Protein AF-A0A9D6M4R2-F1 (afdb_monomer_lite)

Structure (mmCIF, N/CA/C/O backbone):
data_AF-A0A9D6M4R2-F1
#
_entry.id   AF-A0A9D6M4R2-F1
#
loop_
_atom_site.group_PDB
_atom_site.id
_atom_site.type_symbol
_atom_site.label_atom_id
_atom_site.label_alt_id
_atom_site.label_comp_id
_atom_site.label_asym_id
_atom_site.label_entity_id
_atom_site.label_seq_id
_atom_site.pdbx_PDB_ins_code
_atom_site.Cartn_x
_atom_site.Cartn_y
_atom_site.Cartn_z
_atom_site.occupancy
_atom_site.B_iso_or_equiv
_atom_site.auth_seq_id
_atom_site.auth_comp_id
_atom_site.auth_asym_id
_atom_site.auth_atom_id
_atom_site.pdbx_PDB_model_num
ATOM 1 N N . MET A 1 1 ? 14.853 1.951 -10.591 1.00 81.69 1 MET A N 1
ATOM 2 C CA . MET A 1 1 ? 13.492 1.369 -10.501 1.00 81.69 1 MET A CA 1
ATOM 3 C C . MET A 1 1 ? 13.069 0.911 -9.108 1.00 81.69 1 MET A C 1
ATOM 5 O O . MET A 1 1 ? 12.331 1.663 -8.495 1.00 81.69 1 MET A O 1
ATOM 9 N N . LYS A 1 2 ? 13.509 -0.232 -8.540 1.00 88.00 2 LYS A N 1
ATOM 10 C CA . LYS A 1 2 ? 13.062 -0.677 -7.189 1.00 88.00 2 LYS A CA 1
ATOM 11 C C . LYS A 1 2 ? 13.119 0.432 -6.128 1.00 88.00 2 LYS A C 1
ATOM 13 O O . LYS A 1 2 ? 12.142 0.707 -5.442 1.00 88.00 2 LYS A O 1
ATOM 18 N N . HIS A 1 3 ? 14.270 1.096 -6.029 1.00 89.25 3 HIS A N 1
ATOM 19 C CA . HIS A 1 3 ? 14.482 2.197 -5.088 1.00 89.25 3 HIS A CA 1
ATOM 20 C C . HIS A 1 3 ? 13.618 3.433 -5.385 1.00 89.25 3 HIS A C 1
ATOM 22 O O . HIS A 1 3 ? 13.295 4.173 -4.463 1.00 89.25 3 HIS A O 1
ATOM 28 N N . GLU A 1 4 ? 13.246 3.671 -6.643 1.00 90.94 4 GLU A N 1
ATOM 29 C CA . GLU A 1 4 ? 12.355 4.775 -7.027 1.00 90.94 4 GLU A CA 1
ATOM 30 C C . GLU A 1 4 ? 10.909 4.467 -6.643 1.00 90.94 4 GLU A C 1
ATOM 32 O O . GLU A 1 4 ? 10.258 5.321 -6.051 1.00 90.94 4 GLU A O 1
ATOM 37 N N . ILE A 1 5 ? 10.449 3.231 -6.879 1.00 91.38 5 ILE A N 1
ATOM 38 C CA . ILE A 1 5 ? 9.123 2.760 -6.453 1.00 91.38 5 ILE A CA 1
ATOM 39 C C . ILE A 1 5 ? 8.982 2.912 -4.935 1.00 91.38 5 ILE A C 1
ATOM 41 O O . ILE A 1 5 ? 8.021 3.510 -4.462 1.00 91.38 5 ILE A O 1
ATOM 45 N N . ILE A 1 6 ? 9.973 2.446 -4.165 1.00 92.94 6 ILE A N 1
ATOM 46 C CA . ILE A 1 6 ? 9.955 2.581 -2.701 1.00 92.94 6 ILE A CA 1
ATOM 47 C C . ILE A 1 6 ? 9.925 4.057 -2.289 1.00 92.94 6 ILE A C 1
ATOM 49 O O . ILE A 1 6 ? 9.091 4.432 -1.473 1.00 92.94 6 ILE A O 1
ATOM 53 N N . LYS A 1 7 ? 10.778 4.910 -2.873 1.00 94.56 7 LYS A N 1
ATOM 54 C CA . LYS A 1 7 ? 10.796 6.351 -2.559 1.00 94.56 7 LYS A CA 1
ATOM 55 C C . LYS A 1 7 ? 9.470 7.050 -2.854 1.00 94.56 7 LYS A C 1
ATOM 57 O O . LYS A 1 7 ? 9.140 8.010 -2.167 1.00 94.56 7 LYS A O 1
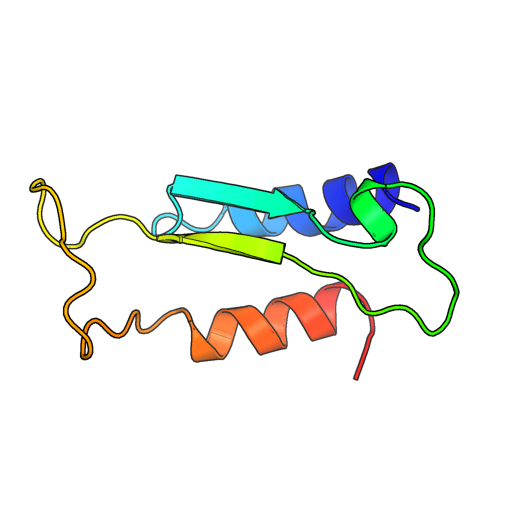ATOM 62 N N . LEU A 1 8 ? 8.746 6.603 -3.876 1.00 94.44 8 LEU A N 1
ATOM 63 C CA . LEU A 1 8 ? 7.467 7.182 -4.270 1.00 94.44 8 LEU A CA 1
ATOM 64 C C . LEU A 1 8 ? 6.321 6.721 -3.364 1.00 94.44 8 LEU A C 1
ATOM 66 O O . LEU A 1 8 ? 5.500 7.536 -2.951 1.00 94.44 8 LEU A O 1
ATOM 70 N N . LEU A 1 9 ? 6.281 5.428 -3.035 1.00 94.38 9 LEU A N 1
ATOM 71 C CA . LEU A 1 9 ? 5.202 4.837 -2.244 1.00 94.38 9 LEU A CA 1
ATOM 72 C C . LEU A 1 9 ? 5.378 5.044 -0.735 1.00 94.38 9 LEU A C 1
ATOM 74 O O . LEU A 1 9 ? 4.389 5.125 -0.010 1.00 94.38 9 LEU A O 1
ATOM 78 N N . GLN A 1 10 ? 6.612 5.162 -0.242 1.00 95.19 10 GLN A N 1
ATOM 79 C CA . GLN A 1 10 ? 6.890 5.299 1.190 1.00 95.19 10 GLN A CA 1
ATOM 80 C C . GLN A 1 10 ? 6.137 6.481 1.842 1.00 95.19 10 GLN A C 1
ATOM 82 O O . GLN A 1 10 ? 5.428 6.238 2.817 1.00 95.19 10 GLN A O 1
ATOM 87 N N . PRO A 1 11 ? 6.164 7.721 1.305 1.00 96.00 11 PRO A N 1
ATOM 88 C CA . PRO A 1 11 ? 5.439 8.844 1.908 1.00 96.00 11 PRO A CA 1
ATOM 89 C C . PRO A 1 11 ? 3.913 8.694 1.888 1.00 96.00 11 PRO A C 1
ATOM 91 O O . PRO A 1 11 ? 3.224 9.384 2.639 1.00 96.00 11 PRO A O 1
ATOM 94 N N . TYR A 1 12 ? 3.374 7.861 0.993 1.00 95.00 12 TYR A N 1
ATOM 95 C CA . TYR A 1 12 ? 1.948 7.549 0.944 1.00 95.00 12 TYR A CA 1
ATOM 96 C C . TYR A 1 12 ? 1.571 6.605 2.091 1.00 95.00 12 TYR A C 1
ATOM 98 O O . TYR A 1 12 ? 0.682 6.928 2.877 1.00 95.00 12 TYR A O 1
ATOM 106 N N . PHE A 1 13 ? 2.304 5.499 2.250 1.00 95.25 13 PHE A N 1
ATOM 107 C CA . PHE A 1 13 ? 2.057 4.534 3.325 1.00 95.25 13 PHE A CA 1
ATOM 108 C C . PHE A 1 13 ? 2.347 5.103 4.720 1.00 95.25 13 PHE A C 1
ATOM 110 O O . PHE A 1 13 ? 1.617 4.801 5.656 1.00 95.25 13 PHE A O 1
ATOM 117 N N . GLU A 1 14 ? 3.342 5.984 4.870 1.00 94.69 14 GLU A N 1
ATOM 118 C CA . GLU A 1 14 ? 3.643 6.649 6.151 1.00 94.69 14 GLU A CA 1
ATOM 119 C C . GLU A 1 14 ? 2.507 7.555 6.659 1.00 94.69 14 GLU A C 1
ATOM 121 O O . GLU A 1 14 ? 2.452 7.858 7.847 1.00 94.69 14 GLU A O 1
ATOM 126 N N . LYS A 1 15 ? 1.592 7.992 5.782 1.00 94.62 15 LYS A N 1
ATOM 127 C CA . LYS A 1 15 ? 0.433 8.831 6.145 1.00 94.62 15 LYS A CA 1
ATOM 128 C C . LYS A 1 15 ? -0.832 8.024 6.456 1.00 94.62 15 LYS A C 1
ATOM 130 O O . LYS A 1 15 ? -1.865 8.620 6.756 1.00 94.62 15 LYS A O 1
ATOM 135 N N . ARG A 1 16 ? -0.786 6.696 6.328 1.00 93.12 16 ARG A N 1
ATOM 136 C CA . ARG A 1 16 ? -1.937 5.800 6.490 1.00 93.12 16 ARG A CA 1
ATOM 137 C C . ARG A 1 16 ? -1.901 5.141 7.868 1.00 93.12 16 ARG A C 1
ATOM 139 O O . ARG A 1 16 ? -1.195 4.162 8.079 1.00 93.12 16 ARG A O 1
ATOM 146 N N . ASP A 1 17 ? -2.707 5.650 8.797 1.00 91.25 17 ASP A N 1
ATOM 147 C CA . ASP A 1 17 ? -2.804 5.120 10.171 1.00 91.25 17 ASP A CA 1
ATOM 148 C C . ASP A 1 17 ? -3.454 3.723 10.256 1.00 91.25 17 ASP A C 1
ATOM 150 O O . ASP A 1 17 ? -3.376 3.038 11.284 1.00 91.25 17 ASP A O 1
ATOM 154 N N . ASP A 1 18 ? -4.129 3.310 9.185 1.00 91.19 18 ASP A N 1
ATOM 155 C CA . ASP A 1 18 ? -4.795 2.020 9.030 1.00 91.19 18 ASP A CA 1
ATOM 156 C C . ASP A 1 18 ? -3.871 0.925 8.475 1.00 91.19 18 ASP A C 1
ATOM 158 O O . ASP A 1 18 ? -4.307 -0.216 8.344 1.00 91.19 18 ASP A O 1
ATOM 162 N N . ILE A 1 19 ? -2.602 1.232 8.184 1.00 92.75 19 ILE A N 1
ATOM 163 C CA . ILE A 1 19 ? -1.617 0.292 7.637 1.00 92.75 19 ILE A CA 1
ATOM 164 C C . ILE A 1 19 ? -0.450 0.147 8.616 1.00 92.75 19 ILE A C 1
ATOM 166 O O . ILE A 1 19 ? 0.145 1.125 9.053 1.00 92.75 19 ILE A O 1
ATOM 170 N N . ILE A 1 20 ? -0.104 -1.095 8.961 1.00 92.19 20 ILE A N 1
ATOM 171 C CA . ILE A 1 20 ? 1.046 -1.397 9.829 1.00 92.19 20 ILE A CA 1
ATOM 172 C C . ILE A 1 20 ? 2.321 -1.538 9.000 1.00 92.19 20 ILE A C 1
ATOM 174 O O . ILE A 1 20 ? 3.399 -1.134 9.433 1.00 92.19 20 ILE A O 1
ATOM 178 N N . MET A 1 21 ? 2.213 -2.164 7.829 1.00 92.81 21 MET A N 1
ATOM 179 C CA . MET A 1 21 ? 3.362 -2.484 6.992 1.00 92.81 21 MET A CA 1
ATOM 180 C C . MET A 1 21 ? 2.939 -2.642 5.535 1.00 92.81 21 MET A C 1
ATOM 182 O O . MET A 1 21 ? 1.881 -3.195 5.249 1.00 92.81 21 MET A O 1
ATOM 186 N N . ALA A 1 22 ? 3.807 -2.223 4.620 1.00 95.00 22 ALA A N 1
ATOM 187 C CA . ALA A 1 22 ? 3.696 -2.515 3.199 1.00 95.00 22 ALA A CA 1
ATOM 188 C C . ALA A 1 22 ? 5.060 -2.954 2.658 1.00 95.00 22 ALA A C 1
ATOM 190 O O . ALA A 1 22 ? 6.096 -2.438 3.087 1.00 95.00 22 ALA A O 1
ATOM 191 N N . PHE A 1 23 ? 5.077 -3.903 1.726 1.00 93.81 23 PHE A N 1
ATOM 192 C CA . PHE A 1 23 ? 6.307 -4.374 1.098 1.00 93.81 23 PHE A CA 1
ATOM 193 C C . PHE A 1 23 ? 6.123 -4.601 -0.400 1.00 93.81 23 PHE A C 1
ATOM 195 O O . PHE A 1 23 ? 5.142 -5.186 -0.856 1.00 93.81 23 PHE A O 1
ATOM 202 N N . LEU A 1 24 ? 7.110 -4.129 -1.162 1.00 94.31 24 LEU A N 1
ATOM 203 C CA . LEU A 1 24 ? 7.237 -4.398 -2.588 1.00 94.31 24 LEU A CA 1
ATOM 204 C C . LEU A 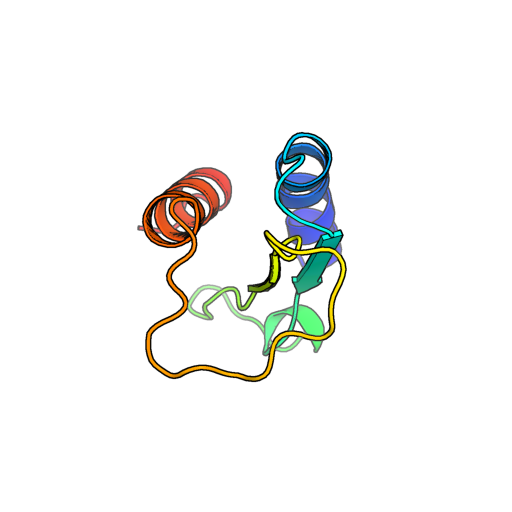1 24 ? 7.731 -5.836 -2.773 1.00 94.31 24 LEU A C 1
ATOM 206 O O . LEU A 1 24 ? 8.788 -6.195 -2.244 1.00 94.31 24 LEU A O 1
ATOM 210 N N . PHE A 1 25 ? 6.999 -6.633 -3.543 1.00 94.00 25 PHE A N 1
ATOM 211 C CA . PHE A 1 25 ? 7.377 -8.001 -3.885 1.00 94.00 25 PHE A CA 1
ATOM 212 C C . PHE A 1 25 ? 7.353 -8.209 -5.407 1.00 94.00 25 PHE A C 1
ATOM 214 O O . PHE A 1 25 ? 7.416 -7.253 -6.182 1.00 94.00 25 PHE A O 1
ATOM 221 N N . GLY A 1 26 ? 7.404 -9.466 -5.845 1.00 92.00 26 GLY A N 1
ATOM 222 C CA . GLY A 1 26 ? 7.310 -9.806 -7.260 1.00 92.00 26 GLY A CA 1
ATOM 223 C C . GLY A 1 26 ? 8.531 -9.403 -8.093 1.00 92.00 26 GLY A C 1
ATOM 224 O O . GLY A 1 26 ? 9.686 -9.440 -7.640 1.00 92.00 26 GLY A O 1
ATOM 225 N N . SER A 1 27 ? 8.271 -9.079 -9.360 1.00 91.69 27 SER A N 1
ATOM 226 C CA . SER A 1 27 ? 9.308 -8.911 -10.387 1.00 91.69 27 SER A CA 1
ATOM 227 C C . SER A 1 27 ? 10.234 -7.720 -10.104 1.00 91.69 27 SER A C 1
ATOM 229 O O . SER A 1 27 ? 11.460 -7.857 -10.182 1.00 91.69 27 SER A O 1
ATOM 231 N N . TRP A 1 28 ? 9.675 -6.581 -9.685 1.00 91.06 28 TRP A N 1
ATOM 232 C CA . TRP A 1 28 ? 10.433 -5.374 -9.339 1.00 91.06 28 TRP A CA 1
ATOM 233 C C . TRP A 1 28 ? 11.243 -5.508 -8.053 1.00 91.06 28 TRP A C 1
ATOM 235 O O . TRP A 1 28 ? 12.294 -4.881 -7.931 1.00 91.06 28 TRP A O 1
ATOM 245 N N . ALA A 1 29 ? 10.804 -6.337 -7.104 1.00 90.56 29 ALA A N 1
ATOM 246 C CA . ALA A 1 29 ? 11.590 -6.619 -5.905 1.00 90.56 29 ALA A CA 1
ATOM 247 C C . ALA A 1 29 ? 12.838 -7.470 -6.199 1.00 90.56 29 ALA A C 1
ATOM 249 O O . ALA A 1 29 ? 13.822 -7.365 -5.459 1.00 90.56 29 ALA A O 1
ATOM 250 N N . SER A 1 30 ? 12.784 -8.267 -7.275 1.00 90.00 30 SER A N 1
ATOM 251 C CA . SER A 1 30 ? 13.817 -9.217 -7.714 1.00 90.00 30 SER A CA 1
ATOM 252 C C . SER A 1 30 ? 14.680 -8.701 -8.876 1.00 90.00 30 SER A C 1
ATOM 254 O O . SER A 1 30 ? 15.350 -9.502 -9.525 1.00 90.00 30 SER A O 1
ATOM 256 N N . ASP A 1 31 ? 14.615 -7.399 -9.183 1.00 85.00 31 ASP A N 1
ATOM 257 C CA . ASP A 1 31 ? 15.314 -6.739 -10.301 1.00 85.00 31 ASP A CA 1
ATOM 258 C C . ASP A 1 31 ? 15.039 -7.360 -11.691 1.00 85.00 31 ASP A C 1
ATOM 260 O O . ASP A 1 31 ? 15.829 -7.220 -12.623 1.00 85.00 31 ASP A O 1
ATOM 264 N N . LYS A 1 32 ? 13.893 -8.037 -11.847 1.00 87.81 32 LYS A N 1
ATOM 265 C CA . LYS A 1 32 ? 13.433 -8.666 -13.100 1.00 87.81 32 LYS A CA 1
ATOM 266 C C . LYS A 1 32 ? 12.278 -7.914 -13.772 1.00 87.81 32 LYS A C 1
ATOM 268 O O . LYS A 1 32 ? 11.765 -8.382 -14.782 1.00 87.81 32 LYS A O 1
ATOM 273 N N . GLY A 1 33 ? 11.845 -6.789 -13.203 1.00 84.00 33 GLY A N 1
ATOM 274 C CA . GLY A 1 33 ? 10.767 -5.969 -13.757 1.00 84.00 33 GLY A CA 1
ATOM 275 C C . GLY A 1 33 ? 11.194 -5.240 -15.036 1.00 84.00 33 GLY A C 1
ATOM 276 O O . GLY A 1 33 ? 12.254 -4.613 -15.077 1.00 84.00 33 GLY A O 1
ATOM 277 N N . GLY A 1 34 ? 10.366 -5.329 -16.076 1.00 83.19 34 GLY A N 1
ATOM 278 C CA . GLY A 1 34 ? 10.481 -4.582 -17.331 1.00 83.19 34 GLY A CA 1
ATOM 279 C C . GLY A 1 34 ? 9.380 -3.528 -17.478 1.00 83.19 34 GLY A C 1
ATOM 280 O O . GLY A 1 34 ? 8.519 -3.402 -16.615 1.00 83.19 34 GLY A O 1
ATOM 281 N N . MET A 1 35 ? 9.381 -2.773 -18.584 1.00 80.81 35 MET A N 1
ATOM 282 C CA . MET A 1 35 ? 8.394 -1.698 -18.816 1.00 80.81 35 MET A CA 1
ATOM 283 C C . MET A 1 35 ? 6.936 -2.173 -18.724 1.00 80.81 35 MET A C 1
ATOM 285 O O . MET A 1 35 ? 6.104 -1.432 -18.217 1.00 80.81 35 MET A O 1
ATOM 289 N N . GLU A 1 36 ? 6.652 -3.407 -19.140 1.00 81.62 36 GLU A N 1
ATOM 290 C CA . GLU A 1 36 ? 5.309 -4.006 -19.085 1.00 81.62 36 GLU A CA 1
ATOM 291 C C . GLU A 1 36 ? 5.044 -4.815 -17.805 1.00 81.62 36 GLU A C 1
ATOM 293 O O . GLU A 1 36 ? 3.987 -5.411 -17.662 1.00 81.62 36 GLU A O 1
ATOM 298 N N . SER A 1 37 ? 6.002 -4.901 -16.875 1.00 85.94 37 SER A N 1
ATOM 299 C CA . SER A 1 37 ? 5.818 -5.685 -15.649 1.00 85.94 37 SER A CA 1
ATOM 300 C C . SER A 1 37 ? 5.049 -4.897 -14.606 1.00 85.94 37 SER A C 1
ATOM 302 O O . SER A 1 37 ? 5.517 -3.824 -14.226 1.00 85.94 37 SER A O 1
ATOM 304 N N . ASP A 1 38 ? 3.962 -5.457 -14.083 1.00 88.62 38 ASP A N 1
ATOM 305 C CA . ASP A 1 38 ? 3.176 -4.903 -12.973 1.00 88.62 38 ASP A CA 1
ATOM 306 C C . ASP A 1 38 ? 4.005 -4.693 -11.701 1.00 88.62 38 ASP A C 1
ATOM 308 O O . ASP A 1 38 ? 5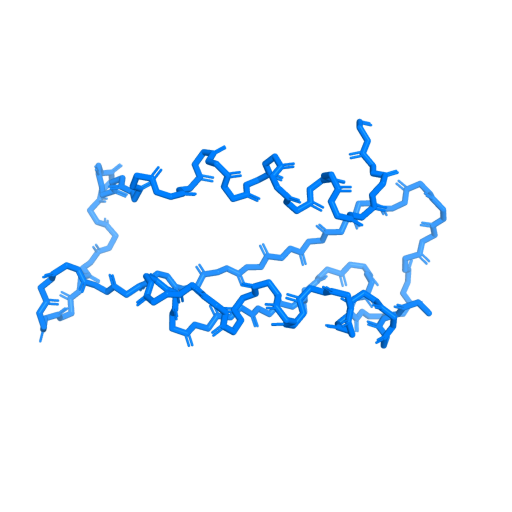.080 -5.275 -11.535 1.00 88.62 38 ASP A O 1
ATOM 312 N N . VAL A 1 39 ? 3.513 -3.831 -10.807 1.00 90.44 39 VAL A N 1
ATOM 313 C CA . VAL A 1 39 ? 4.132 -3.546 -9.506 1.00 90.44 39 VAL A CA 1
ATOM 314 C C . VAL A 1 39 ? 3.325 -4.225 -8.405 1.00 90.44 39 VAL A C 1
ATOM 316 O O . VAL A 1 39 ? 2.227 -3.791 -8.078 1.00 90.44 39 VAL A O 1
ATOM 319 N N . ASP A 1 40 ? 3.906 -5.255 -7.797 1.00 92.69 40 ASP A N 1
ATOM 320 C CA . ASP A 1 40 ? 3.254 -6.030 -6.744 1.00 92.69 40 ASP A CA 1
ATOM 321 C C . ASP A 1 40 ? 3.551 -5.455 -5.349 1.00 92.69 40 ASP A C 1
ATOM 323 O O . ASP A 1 40 ? 4.701 -5.451 -4.892 1.00 92.69 40 ASP A O 1
ATOM 327 N N . VAL A 1 41 ? 2.517 -4.994 -4.639 1.00 93.12 41 VAL A N 1
ATOM 328 C CA . VAL A 1 41 ? 2.631 -4.474 -3.266 1.00 93.12 41 VAL A CA 1
ATOM 329 C C . VAL A 1 41 ? 1.707 -5.244 -2.339 1.00 93.12 41 VAL A C 1
ATOM 331 O O . VAL A 1 41 ? 0.509 -5.342 -2.582 1.00 93.12 41 VAL A O 1
ATOM 334 N N . ALA A 1 42 ? 2.265 -5.785 -1.262 1.00 92.38 42 ALA A N 1
ATOM 335 C CA . ALA A 1 42 ? 1.501 -6.449 -0.218 1.00 92.38 42 ALA A CA 1
ATOM 336 C C . ALA A 1 42 ? 1.392 -5.529 0.996 1.00 92.38 42 ALA A C 1
ATOM 338 O O . ALA A 1 42 ? 2.357 -4.850 1.362 1.00 92.38 42 ALA A O 1
ATOM 339 N N . VAL A 1 43 ? 0.210 -5.504 1.609 1.00 92.25 43 VAL A N 1
ATOM 340 C CA . VAL A 1 43 ? -0.149 -4.560 2.671 1.00 92.25 43 VAL A CA 1
ATOM 341 C C . VAL A 1 43 ? -0.752 -5.311 3.849 1.00 92.25 43 VAL A C 1
ATOM 343 O O . VAL A 1 43 ? -1.669 -6.109 3.688 1.00 92.25 43 VAL A O 1
ATOM 346 N N . TYR A 1 44 ? -0.248 -5.020 5.044 1.00 89.50 44 TYR A N 1
ATOM 347 C CA . TYR A 1 44 ? -0.834 -5.443 6.307 1.00 89.50 44 TYR A CA 1
ATOM 348 C C . TYR A 1 44 ? -1.612 -4.280 6.908 1.00 89.50 44 TYR A C 1
ATOM 350 O O . TYR A 1 44 ? -1.023 -3.302 7.384 1.00 89.50 44 TYR A O 1
ATOM 358 N N . PHE A 1 45 ? -2.936 -4.399 6.905 1.00 88.06 45 PHE A N 1
ATOM 359 C CA . PHE A 1 45 ? -3.803 -3.456 7.594 1.00 88.06 45 PHE A CA 1
ATOM 360 C C . PHE A 1 45 ?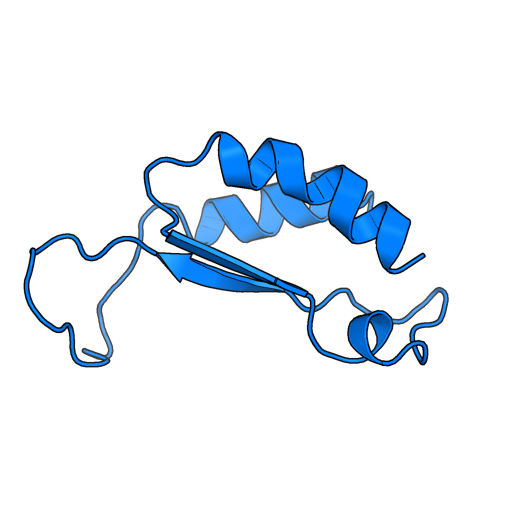 -3.722 -3.635 9.107 1.00 88.06 45 PHE A C 1
ATOM 362 O O . PHE A 1 45 ? -3.404 -4.704 9.631 1.00 88.06 45 PHE A O 1
ATOM 369 N N . LYS A 1 46 ? -4.002 -2.549 9.819 1.00 87.19 46 LYS A N 1
ATOM 370 C CA . LYS A 1 46 ? -4.109 -2.551 11.266 1.00 87.19 46 LYS A CA 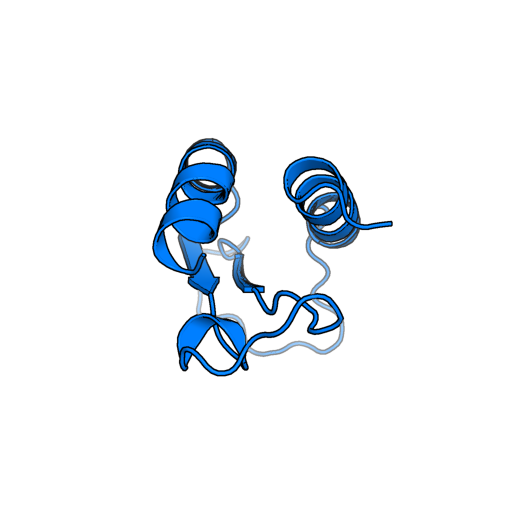1
ATOM 371 C C . LYS A 1 46 ? -5.393 -3.280 11.672 1.00 87.19 46 LYS A C 1
ATOM 373 O O . LYS A 1 46 ? -6.468 -2.819 11.286 1.00 87.19 46 LYS A O 1
ATOM 378 N N . PRO A 1 47 ? -5.303 -4.349 12.484 1.00 82.56 47 PRO A N 1
ATOM 379 C CA . PRO A 1 47 ? -6.477 -5.050 12.985 1.00 82.56 47 PRO A CA 1
ATOM 380 C C . PRO A 1 47 ? -7.447 -4.084 13.665 1.00 82.56 47 PRO A C 1
ATOM 382 O O . PRO A 1 47 ? -7.031 -3.216 14.444 1.00 82.56 47 PRO A O 1
ATOM 385 N N . LYS A 1 48 ? -8.750 -4.241 13.407 1.00 77.69 48 LYS A N 1
ATOM 386 C CA . LYS A 1 48 ? -9.780 -3.409 14.063 1.00 77.69 48 LYS A CA 1
ATOM 387 C C . LYS A 1 48 ? -9.887 -3.752 15.546 1.00 77.69 48 LYS A C 1
ATOM 389 O O . LYS A 1 48 ? -10.271 -2.919 16.367 1.00 77.69 48 LYS A O 1
ATOM 394 N N . THR A 1 49 ? -9.530 -4.984 15.895 1.00 73.69 49 THR A N 1
ATOM 395 C CA . THR A 1 49 ? -9.469 -5.460 17.274 1.00 73.69 49 THR A CA 1
ATOM 396 C C . THR A 1 49 ? -8.017 -5.739 17.645 1.00 73.69 49 THR A C 1
ATOM 398 O O . THR A 1 49 ? -7.259 -6.244 16.833 1.00 73.69 49 THR A O 1
ATOM 401 N N . GLY A 1 50 ? -7.593 -5.446 18.879 1.00 71.12 50 GLY A N 1
ATOM 402 C CA . GLY A 1 50 ? -6.230 -5.755 19.354 1.00 71.12 50 GLY A CA 1
ATOM 403 C C . GLY A 1 50 ? -5.952 -7.256 19.544 1.00 71.12 50 GLY A C 1
ATOM 404 O O . GLY A 1 50 ? -5.203 -7.631 20.442 1.00 71.12 50 GLY A O 1
ATOM 405 N N . ARG A 1 51 ? -6.626 -8.118 18.779 1.00 68.94 51 ARG A N 1
ATOM 406 C CA . ARG A 1 51 ? -6.558 -9.577 18.830 1.00 68.94 51 ARG A CA 1
ATOM 407 C C . ARG A 1 51 ? -5.996 -10.093 17.510 1.00 68.94 51 ARG A C 1
ATOM 409 O O . ARG A 1 51 ? -6.040 -9.401 16.501 1.00 68.94 51 ARG A O 1
ATOM 416 N N . LEU A 1 52 ? -5.478 -11.319 17.536 1.00 68.75 52 LEU A N 1
ATOM 417 C CA . LEU A 1 52 ? -5.099 -12.020 16.316 1.00 68.75 52 LEU A CA 1
ATOM 418 C C . LEU A 1 52 ? -6.362 -12.245 15.476 1.00 68.75 52 LEU A C 1
ATOM 420 O O . LEU A 1 52 ? -7.266 -12.964 15.907 1.00 68.75 52 LEU A O 1
ATOM 424 N N . GLU A 1 53 ? -6.426 -11.601 14.316 1.00 68.81 53 GLU A N 1
ATOM 425 C CA . GLU A 1 53 ? -7.451 -11.868 13.314 1.00 68.81 53 GLU A CA 1
ATOM 426 C C . GLU A 1 53 ? -7.033 -13.129 12.551 1.00 68.81 53 GLU A C 1
ATOM 428 O O . GLU A 1 53 ? -5.901 -13.243 12.078 1.00 68.81 53 GLU A O 1
ATOM 433 N N . TRP A 1 54 ? -7.929 -14.111 12.492 1.00 70.38 54 TRP A N 1
ATOM 434 C CA . TRP A 1 54 ? -7.829 -15.162 11.486 1.00 70.38 54 TRP A CA 1
ATOM 435 C C . TRP A 1 54 ? -8.289 -14.563 10.157 1.00 70.38 54 TRP A C 1
ATOM 437 O O . TRP A 1 54 ? -9.037 -13.585 10.179 1.00 70.38 54 TRP A O 1
ATOM 447 N N . GLU A 1 55 ? -7.857 -15.122 9.024 1.00 63.34 55 GLU A N 1
ATOM 448 C CA . GLU A 1 55 ? -8.478 -14.839 7.722 1.00 63.34 55 GLU A CA 1
ATOM 449 C C . GLU A 1 55 ? -9.944 -15.294 7.783 1.00 63.34 55 GLU A C 1
ATOM 451 O O . GLU A 1 55 ? -10.313 -16.387 7.362 1.00 63.34 55 GLU A O 1
ATOM 456 N N . ASP A 1 56 ? -10.787 -14.477 8.404 1.00 58.19 56 ASP A N 1
ATOM 457 C CA . ASP A 1 56 ? -12.221 -14.564 8.262 1.00 58.19 56 ASP A CA 1
ATOM 458 C C . ASP A 1 56 ? -12.486 -14.126 6.827 1.00 58.19 56 ASP A C 1
ATOM 460 O O . ASP A 1 56 ? -12.123 -13.015 6.434 1.00 58.19 56 ASP A O 1
ATOM 464 N N . ALA A 1 57 ? -13.078 -15.014 6.030 1.00 53.62 57 ALA A N 1
ATOM 465 C CA . ALA A 1 57 ? -13.251 -14.836 4.588 1.00 53.62 57 ALA A CA 1
ATOM 466 C C . ALA A 1 57 ? -14.034 -13.559 4.196 1.00 53.62 57 ALA A C 1
ATOM 468 O O . ALA A 1 57 ? -14.074 -13.203 3.021 1.00 53.62 57 ALA A O 1
ATOM 469 N N . ASP A 1 58 ? -14.615 -12.858 5.176 1.00 57.41 58 ASP A N 1
ATOM 470 C CA . ASP A 1 58 ? -15.416 -11.645 5.016 1.00 57.41 58 ASP A CA 1
ATOM 471 C C . ASP A 1 58 ? -14.785 -10.373 5.623 1.00 57.41 58 ASP A C 1
ATOM 473 O O . ASP A 1 58 ? -15.417 -9.310 5.616 1.00 57.41 58 ASP A O 1
ATOM 477 N N . ALA A 1 59 ? -13.555 -10.427 6.151 1.00 64.62 59 ALA A N 1
ATOM 478 C CA . ALA A 1 59 ? -12.882 -9.250 6.701 1.00 64.62 59 ALA A CA 1
ATOM 479 C C . ALA A 1 59 ? -12.510 -8.257 5.585 1.00 64.62 59 ALA A C 1
ATOM 481 O O . ALA A 1 59 ? -11.462 -8.356 4.954 1.00 64.62 59 ALA A O 1
ATOM 482 N N . ARG A 1 60 ? -13.384 -7.275 5.341 1.00 68.50 60 ARG A N 1
ATOM 483 C CA . ARG A 1 60 ? -13.128 -6.171 4.408 1.00 68.50 60 ARG A CA 1
ATOM 484 C C . ARG A 1 60 ? -12.571 -4.957 5.136 1.00 68.50 60 ARG A C 1
ATOM 486 O O . ARG A 1 60 ? -13.156 -4.463 6.109 1.00 68.50 60 ARG A O 1
ATOM 493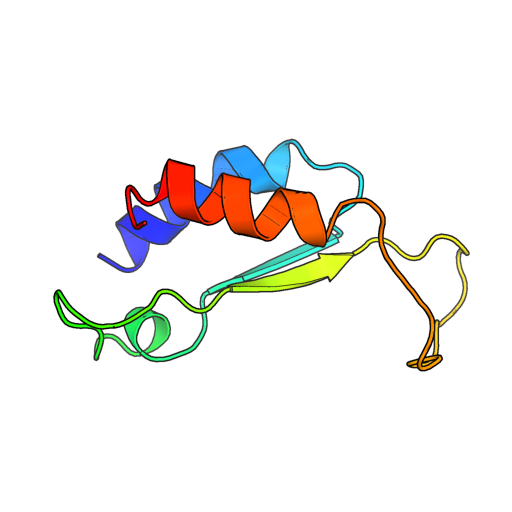 N N . TYR A 1 61 ? -11.463 -4.446 4.617 1.00 77.12 61 TYR A N 1
ATOM 494 C CA . TYR A 1 61 ? -10.907 -3.167 5.026 1.00 77.12 61 TYR A CA 1
ATOM 495 C C . TYR A 1 61 ? -11.426 -2.086 4.082 1.00 77.12 61 TYR A C 1
ATOM 497 O O . TYR A 1 61 ? -11.233 -2.165 2.873 1.00 77.12 61 TYR A O 1
ATOM 505 N N . ASP A 1 62 ? -12.078 -1.058 4.629 1.00 74.75 62 ASP A N 1
ATOM 506 C CA . ASP A 1 62 ? -12.684 0.019 3.827 1.00 74.75 62 ASP A CA 1
ATOM 507 C C . ASP A 1 62 ? -11.648 0.711 2.919 1.00 74.75 62 ASP A C 1
ATOM 509 O O . ASP A 1 62 ? -11.969 1.195 1.835 1.00 74.75 62 ASP A O 1
ATOM 513 N N . GLY A 1 63 ? -10.381 0.707 3.346 1.00 77.38 63 GLY A N 1
ATOM 514 C CA . GLY A 1 63 ? -9.256 1.259 2.604 1.00 77.38 63 GLY A CA 1
ATOM 515 C C . GLY A 1 63 ? -8.760 0.413 1.429 1.00 77.38 63 GLY A C 1
ATOM 516 O O . GLY A 1 63 ? -8.040 0.962 0.604 1.00 77.38 63 GLY A O 1
ATOM 517 N N . GLU A 1 64 ? -9.127 -0.866 1.314 1.00 79.94 64 GLU A N 1
ATOM 518 C CA . GLU A 1 64 ? -8.570 -1.800 0.319 1.00 79.94 64 GLU A CA 1
ATOM 519 C C . GLU A 1 64 ? -8.885 -1.374 -1.122 1.00 79.94 64 GLU A C 1
ATOM 521 O O . GLU A 1 64 ? -7.985 -1.229 -1.949 1.00 79.94 64 GLU A O 1
ATOM 526 N N . ALA A 1 65 ? -10.157 -1.076 -1.409 1.00 78.88 65 ALA A N 1
ATOM 527 C CA . ALA A 1 65 ? -10.597 -0.677 -2.749 1.00 78.88 65 ALA A CA 1
ATOM 528 C C . ALA A 1 65 ? -10.029 0.684 -3.188 1.00 78.88 65 ALA A C 1
ATOM 530 O O . ALA A 1 65 ? -9.858 0.943 -4.380 1.00 78.88 65 ALA A O 1
ATOM 531 N N . VAL A 1 66 ? -9.757 1.567 -2.225 1.00 87.25 66 VAL A N 1
ATOM 532 C CA . VAL A 1 66 ? -9.187 2.897 -2.478 1.00 87.25 66 VAL A CA 1
ATOM 533 C C . VAL A 1 66 ? -7.681 2.794 -2.709 1.00 87.25 66 VAL A C 1
ATOM 535 O O . VAL A 1 66 ? -7.155 3.430 -3.619 1.00 87.25 66 VAL A O 1
ATOM 538 N N . LEU A 1 67 ? -7.009 1.951 -1.924 1.00 89.94 67 LEU A N 1
ATOM 539 C CA . LEU A 1 67 ? -5.561 1.786 -1.942 1.00 89.94 67 LEU A CA 1
ATOM 540 C C . LEU A 1 67 ? -5.040 1.377 -3.320 1.00 89.94 67 LEU A C 1
ATOM 542 O O . LEU A 1 67 ? -4.066 1.955 -3.794 1.00 89.94 67 LEU A O 1
ATOM 546 N N . TRP A 1 68 ? -5.717 0.433 -3.978 1.00 86.50 68 TRP A N 1
ATOM 547 C CA . TRP A 1 68 ? -5.349 -0.008 -5.324 1.00 86.50 68 TRP A CA 1
ATOM 548 C C . TRP A 1 68 ? -5.262 1.170 -6.306 1.00 86.50 68 TRP A C 1
ATOM 550 O O . TRP A 1 68 ? -4.212 1.422 -6.895 1.00 86.50 68 TRP A O 1
ATOM 560 N N . ARG A 1 69 ? -6.340 1.959 -6.399 1.00 87.12 69 ARG A N 1
ATOM 561 C CA . ARG A 1 69 ? -6.430 3.100 -7.323 1.00 87.12 69 ARG A CA 1
ATOM 562 C C . ARG A 1 69 ? -5.434 4.208 -6.998 1.00 87.12 69 ARG A C 1
ATOM 564 O O . ARG A 1 69 ? -4.899 4.848 -7.899 1.00 87.12 69 ARG A O 1
ATOM 571 N N . GLU A 1 70 ? -5.201 4.471 -5.715 1.00 92.06 70 GLU A N 1
ATOM 572 C CA . GLU A 1 70 ? -4.239 5.493 -5.295 1.00 92.06 70 GLU A CA 1
ATOM 573 C C . GLU A 1 70 ? -2.802 5.088 -5.652 1.00 92.06 70 GLU A C 1
ATOM 575 O O . GLU A 1 70 ? -2.029 5.929 -6.112 1.00 92.06 70 GLU A O 1
ATOM 580 N N . ILE A 1 71 ? -2.452 3.806 -5.506 1.00 91.38 71 ILE A N 1
ATOM 581 C CA . ILE A 1 71 ? -1.131 3.282 -5.877 1.00 91.38 71 ILE A CA 1
ATOM 582 C C . ILE A 1 71 ? -0.928 3.309 -7.397 1.00 91.38 71 ILE A C 1
ATOM 584 O O . ILE A 1 71 ? 0.130 3.749 -7.847 1.00 91.38 71 ILE A O 1
ATOM 588 N N . GLU A 1 72 ? -1.927 2.901 -8.182 1.00 88.94 72 GLU A N 1
ATOM 589 C CA . GLU A 1 72 ? -1.916 3.018 -9.650 1.00 88.94 72 GLU A CA 1
ATOM 590 C C . GLU A 1 72 ? -1.656 4.462 -10.098 1.00 88.94 72 GLU A C 1
ATOM 592 O O . GLU A 1 72 ? -0.713 4.734 -10.851 1.00 88.94 72 GLU A O 1
ATOM 597 N N . GLY A 1 73 ? -2.413 5.409 -9.534 1.00 89.62 73 GLY A N 1
ATOM 598 C CA . GLY A 1 73 ? -2.254 6.834 -9.816 1.00 89.62 73 GLY A CA 1
ATOM 599 C C . GLY A 1 73 ? -0.879 7.382 -9.427 1.00 89.62 73 GLY A C 1
ATOM 600 O O . GLY A 1 73 ? -0.298 8.169 -10.173 1.00 89.62 73 GLY A O 1
ATOM 601 N N . LEU A 1 74 ? -0.318 6.946 -8.293 1.00 90.81 74 LEU A N 1
ATOM 602 C CA . LEU A 1 74 ? 1.033 7.337 -7.877 1.00 90.81 74 LEU A CA 1
ATOM 603 C C . LEU A 1 74 ? 2.104 6.791 -8.822 1.00 90.81 74 LEU A C 1
ATOM 605 O O . LEU A 1 74 ? 3.051 7.505 -9.137 1.00 90.81 74 LEU A O 1
ATOM 609 N N . LEU A 1 75 ? 1.962 5.547 -9.281 1.00 88.50 75 LEU A N 1
ATOM 610 C CA . LEU A 1 75 ? 2.920 4.903 -10.182 1.00 88.50 75 LEU A CA 1
ATOM 611 C C . LEU A 1 75 ? 2.775 5.351 -11.643 1.00 88.50 75 LEU A C 1
ATOM 613 O O . LEU A 1 75 ? 3.656 5.042 -12.447 1.00 88.50 75 LEU A O 1
ATOM 617 N N . GLY A 1 76 ? 1.700 6.071 -11.980 1.00 84.12 76 GLY A N 1
ATOM 618 C CA . GLY A 1 76 ? 1.398 6.495 -13.347 1.00 84.12 76 GLY A CA 1
ATOM 619 C C . GLY A 1 76 ? 1.073 5.314 -14.259 1.00 84.12 76 GLY A C 1
ATOM 620 O O . GLY A 1 76 ? 1.512 5.290 -15.408 1.00 84.12 76 GLY A O 1
ATOM 621 N N . ARG A 1 77 ? 0.379 4.308 -13.721 1.00 69.69 77 ARG A N 1
ATOM 622 C CA . ARG A 1 77 ? -0.025 3.091 -14.431 1.00 69.69 77 ARG A CA 1
ATOM 623 C C . ARG A 1 77 ? -1.546 2.988 -14.351 1.00 69.69 77 ARG A C 1
ATOM 625 O O . ARG A 1 77 ? -2.074 3.028 -13.247 1.00 69.69 77 ARG A O 1
ATOM 632 N N . GLU A 1 78 ? -2.206 2.930 -15.506 1.00 56.50 78 GLU A N 1
ATOM 633 C CA . GLU A 1 78 ? -3.660 2.744 -15.679 1.00 56.50 78 GLU A CA 1
ATOM 634 C C . GLU A 1 78 ? -3.954 1.405 -16.356 1.00 56.50 78 GLU A C 1
ATOM 636 O O . GLU A 1 78 ? -3.110 0.976 -17.182 1.00 56.50 78 GLU A O 1
#

Secondary structure (DSSP, 8-state):
-HHHHHHHHHHHHTT-TTEEEEEEEHHHHTT---TT---EEEEEEPPSSSS-----TT---TTHHHHHHHHHHHHT--

Foldseek 3Di:
DLVVLCVLCVVVQVVDPQWPDKDWDDCSVVVNDDPPRDTDMDTDTDDPDPDDDDPPVPDDDPCPVVVVVVSCVSVVHD

Sequence (78 aa):
MKHEIIKLLQPYFEKRDDIIMAFLFGSWASDKGGMESDVDVAVYFKPKTGRLEWEDADARYDGEAVLWREIEGLLGRE

Radius of gyration: 13.81 Å; chains: 1; bounding box: 31×24×38 Å

pLDDT: mean 84.81, std 10.62, range [53.62, 96.0]